Protein AF-A0A397FRQ8-F1 (afdb_monomer)

Sequence (77 aa):
MMSKKTIFLEEEGKIVKKYNVNSFQVQLTKNNLLVTADIANRLKSKDKRWKKIMEGDKVLVEIPLGDLKGRIIGLLS

Mean predicted aligned error: 4.84 Å

Solvent-accessible surface area (backbone atoms only — not comparable to full-atom values): 4366 Å² total; per-residue (Å²): 130,86,77,78,79,79,54,69,46,78,45,52,24,32,26,73,39,74,78,53,85,54,35,32,33,29,33,28,71,90,76,67,46,78,28,44,28,33,61,28,68,74,30,63,77,72,41,76,66,60,75,69,69,52,67,70,43,41,30,33,32,38,29,41,78,94,53,61,58,32,26,32,60,46,77,65,117

Structure (mmCIF, N/CA/C/O backbone):
data_AF-A0A397FRQ8-F1
#
_entry.id   AF-A0A397FRQ8-F1
#
loop_
_atom_site.group_PDB
_atom_site.id
_atom_site.type_symbol
_atom_site.label_atom_id
_atom_site.label_alt_id
_atom_site.label_comp_id
_atom_site.label_asym_id
_atom_site.label_entity_id
_atom_site.label_seq_id
_atom_site.pdbx_PDB_ins_code
_atom_site.Cartn_x
_atom_site.Cartn_y
_atom_site.Cartn_z
_atom_site.occupancy
_atom_site.B_iso_or_equiv
_atom_site.auth_seq_id
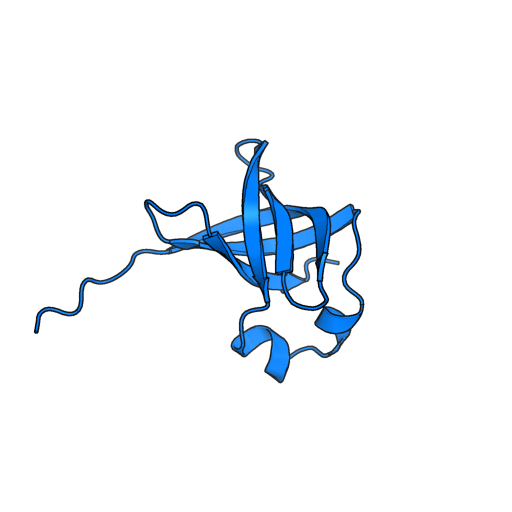_atom_site.auth_comp_id
_atom_site.auth_asym_id
_atom_site.auth_atom_id
_atom_site.pdbx_PDB_model_num
ATOM 1 N N . MET A 1 1 ? 28.677 -14.168 4.564 1.00 45.56 1 MET A N 1
ATOM 2 C CA . MET A 1 1 ? 27.746 -13.042 4.799 1.00 45.56 1 MET A CA 1
ATOM 3 C C . MET A 1 1 ? 26.488 -13.597 5.448 1.00 45.56 1 MET A C 1
ATOM 5 O O . MET A 1 1 ? 25.750 -14.302 4.775 1.00 45.56 1 MET A O 1
ATOM 9 N N . MET A 1 2 ? 26.268 -13.368 6.748 1.00 39.94 2 MET A N 1
ATOM 10 C CA . MET A 1 2 ? 24.983 -13.711 7.370 1.00 39.94 2 MET A CA 1
ATOM 11 C C . MET A 1 2 ? 23.913 -12.800 6.769 1.00 39.94 2 MET A C 1
ATOM 13 O O . MET A 1 2 ? 23.930 -11.589 6.988 1.00 39.94 2 MET A O 1
ATOM 17 N N . SER A 1 3 ? 23.004 -13.375 5.988 1.00 52.69 3 SER A N 1
ATOM 18 C CA . SER A 1 3 ? 21.784 -12.707 5.554 1.00 52.69 3 SER A CA 1
ATOM 19 C C . SER A 1 3 ? 20.998 -12.355 6.815 1.00 52.69 3 SER A C 1
ATOM 21 O O . SER A 1 3 ? 20.399 -13.236 7.432 1.00 52.69 3 SER A O 1
ATOM 23 N N . LYS A 1 4 ? 21.039 -11.090 7.255 1.00 60.53 4 LYS A N 1
ATOM 24 C CA . LYS A 1 4 ? 20.129 -10.610 8.300 1.00 60.53 4 LYS A CA 1
ATOM 25 C C . LYS A 1 4 ? 18.719 -10.879 7.780 1.00 60.53 4 LYS A C 1
ATOM 27 O O . LYS A 1 4 ? 18.299 -10.253 6.810 1.00 60.53 4 LYS A O 1
ATOM 32 N N . LYS A 1 5 ? 18.026 -11.865 8.356 1.00 65.81 5 LYS A N 1
ATOM 33 C CA . LYS A 1 5 ? 16.611 -12.102 8.070 1.00 65.81 5 LYS A CA 1
ATOM 34 C C . LYS A 1 5 ? 15.866 -10.865 8.551 1.00 65.81 5 LYS A C 1
ATOM 36 O O . LYS A 1 5 ? 15.661 -10.695 9.749 1.00 65.81 5 LYS A O 1
ATOM 41 N N . THR A 1 6 ? 15.523 -9.981 7.625 1.00 74.19 6 THR A N 1
ATOM 42 C CA . THR A 1 6 ? 14.605 -8.884 7.905 1.00 74.19 6 THR A CA 1
ATOM 43 C C . THR A 1 6 ? 13.245 -9.506 8.180 1.00 74.19 6 THR A C 1
ATOM 45 O O . THR A 1 6 ? 12.693 -10.199 7.327 1.00 74.19 6 THR A O 1
ATOM 48 N N . ILE A 1 7 ? 12.753 -9.328 9.401 1.00 83.94 7 ILE A N 1
ATOM 49 C CA . ILE A 1 7 ? 11.409 -9.746 9.787 1.00 83.94 7 ILE A CA 1
ATOM 50 C C . ILE A 1 7 ? 10.462 -8.636 9.347 1.00 83.94 7 ILE A C 1
ATOM 52 O O . ILE A 1 7 ? 10.726 -7.457 9.602 1.00 83.94 7 ILE A O 1
ATOM 56 N N . PHE A 1 8 ? 9.377 -9.024 8.693 1.00 87.38 8 PHE A N 1
ATOM 57 C CA . PHE A 1 8 ? 8.346 -8.112 8.235 1.00 87.38 8 PHE A CA 1
ATOM 58 C C . PHE A 1 8 ? 7.053 -8.345 9.014 1.00 87.38 8 PHE A C 1
ATOM 60 O O . PHE A 1 8 ? 6.725 -9.481 9.359 1.00 87.38 8 PHE A O 1
ATOM 67 N N . LEU A 1 9 ? 6.338 -7.262 9.288 1.00 89.38 9 LEU A N 1
ATOM 68 C CA . LEU A 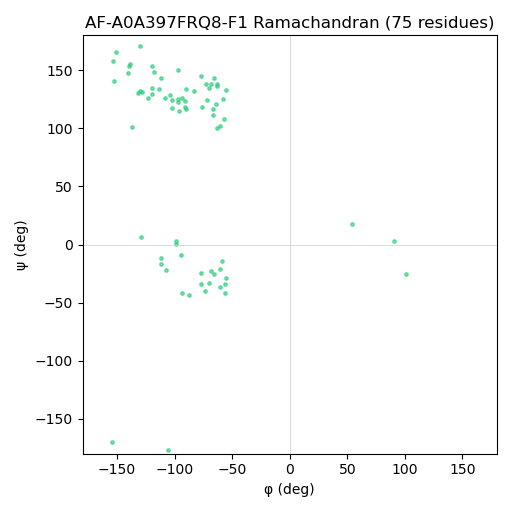1 9 ? 4.980 -7.270 9.813 1.00 89.38 9 LEU A CA 1
ATOM 69 C C . LEU A 1 9 ? 4.024 -6.920 8.681 1.00 89.38 9 LEU A C 1
ATOM 71 O O . LEU A 1 9 ? 4.224 -5.912 8.007 1.00 89.38 9 LEU A O 1
ATOM 75 N N . GLU A 1 10 ? 2.992 -7.732 8.488 1.00 94.00 10 GLU A N 1
ATOM 76 C CA . GLU A 1 10 ? 1.887 -7.415 7.586 1.00 94.00 10 GLU A CA 1
ATOM 77 C C . GLU A 1 10 ? 0.734 -6.839 8.409 1.00 94.00 10 GLU A C 1
ATOM 79 O O . GLU A 1 10 ? 0.272 -7.463 9.362 1.00 94.00 10 GLU A O 1
ATOM 84 N N . GLU A 1 11 ? 0.299 -5.632 8.066 1.00 93.69 11 GLU A N 1
ATOM 85 C CA . GLU A 1 11 ? -0.743 -4.901 8.784 1.00 93.69 11 GLU A CA 1
ATOM 86 C C . GLU A 1 11 ? -1.662 -4.177 7.792 1.00 93.69 11 GLU A C 1
ATOM 88 O O . GLU A 1 11 ? -1.247 -3.723 6.718 1.00 93.69 11 GLU A O 1
ATOM 93 N N . GLU A 1 12 ? -2.935 -4.062 8.158 1.00 96.56 12 GLU A N 1
ATOM 94 C CA . GLU A 1 12 ? -3.909 -3.292 7.391 1.00 96.56 12 GLU A CA 1
ATOM 95 C C . GLU A 1 12 ? -3.730 -1.796 7.643 1.00 96.56 12 GLU A C 1
ATOM 97 O O . GLU A 1 12 ? -3.427 -1.344 8.754 1.00 96.56 12 GLU A O 1
ATOM 102 N N . GLY A 1 13 ? -3.959 -1.005 6.602 1.00 96.19 13 GLY A N 1
ATOM 103 C CA . GLY A 1 13 ? -3.919 0.436 6.716 1.00 96.19 13 GLY A CA 1
ATOM 104 C C . GLY A 1 13 ? -4.822 1.143 5.725 1.00 96.19 13 GLY A C 1
ATOM 105 O O . GLY A 1 13 ? -5.316 0.574 4.752 1.00 96.19 13 GLY A O 1
ATOM 106 N N . LYS A 1 14 ? -5.031 2.427 5.990 1.00 97.00 14 LYS A N 1
ATOM 107 C CA . LYS A 1 14 ? -5.803 3.338 5.154 1.00 97.00 14 LYS A CA 1
ATOM 108 C C . LYS A 1 14 ? -4.884 4.397 4.576 1.00 97.00 14 LYS A C 1
ATOM 110 O O . LYS A 1 14 ? -4.086 4.990 5.300 1.00 97.00 14 LYS A O 1
ATOM 115 N N . ILE A 1 15 ? -5.002 4.668 3.284 1.00 96.38 15 ILE A N 1
ATOM 116 C CA . ILE A 1 15 ? -4.223 5.733 2.657 1.00 96.38 15 ILE A CA 1
ATOM 117 C C . ILE A 1 15 ? -4.759 7.079 3.108 1.00 96.38 15 ILE A C 1
ATOM 119 O O . ILE A 1 15 ? -5.937 7.383 2.931 1.00 96.38 15 ILE A O 1
ATOM 123 N N . VAL A 1 16 ? -3.872 7.889 3.672 1.00 96.75 16 VAL A N 1
ATOM 124 C CA . VAL A 1 16 ? -4.193 9.241 4.138 1.00 96.75 16 VAL A CA 1
ATOM 125 C C . VAL A 1 16 ? -3.603 10.317 3.241 1.00 96.75 16 VAL A C 1
ATOM 127 O O . VAL A 1 16 ? -4.089 11.440 3.259 1.00 96.75 16 VAL A O 1
ATOM 130 N N . LYS A 1 17 ? -2.561 9.992 2.465 1.00 96.31 17 LYS A N 1
ATOM 131 C CA . LYS A 1 17 ? -1.946 10.938 1.533 1.00 96.31 17 LYS A CA 1
ATOM 132 C C . LYS A 1 17 ? -1.297 10.240 0.347 1.00 96.31 17 LYS A C 1
ATOM 134 O O . LYS A 1 17 ? -0.619 9.225 0.518 1.00 96.31 17 LYS A O 1
ATOM 139 N N . LYS A 1 18 ? -1.426 10.819 -0.847 1.00 95.81 18 LYS A N 1
ATOM 140 C CA . LYS A 1 18 ? -0.698 10.379 -2.048 1.00 95.81 18 LYS A CA 1
ATOM 141 C C . LYS A 1 18 ? 0.477 11.309 -2.350 1.00 95.81 18 LYS A C 1
ATOM 143 O O . LYS A 1 18 ? 0.274 12.478 -2.657 1.00 95.81 18 LYS A O 1
ATOM 148 N N . TYR A 1 19 ? 1.707 10.792 -2.304 1.00 93.94 19 TYR A N 1
ATOM 149 C CA . TYR A 1 19 ? 2.890 11.571 -2.696 1.00 93.94 19 TYR A CA 1
ATOM 150 C C . TYR A 1 19 ? 3.160 11.462 -4.194 1.00 93.94 19 TYR A C 1
ATOM 152 O O . TYR A 1 19 ? 3.462 12.452 -4.853 1.00 93.94 19 TYR A O 1
ATOM 160 N N . ASN A 1 20 ? 3.062 10.248 -4.740 1.00 93.19 20 ASN A N 1
ATOM 161 C CA . ASN A 1 20 ? 3.185 9.991 -6.170 1.00 93.19 20 ASN A CA 1
ATOM 162 C C . ASN A 1 20 ? 2.431 8.704 -6.554 1.00 93.19 20 ASN A C 1
ATOM 164 O O . ASN A 1 20 ? 1.667 8.150 -5.771 1.00 93.19 20 ASN A O 1
ATOM 168 N N . VAL A 1 21 ? 2.615 8.228 -7.786 1.00 90.56 21 VAL A N 1
ATOM 169 C CA . VAL A 1 21 ? 1.926 7.033 -8.307 1.00 90.56 21 VAL A CA 1
ATOM 170 C C . VAL A 1 21 ? 2.330 5.742 -7.574 1.00 90.56 21 VAL A C 1
ATOM 172 O O . VAL A 1 21 ? 1.555 4.792 -7.541 1.00 90.56 21 VAL A O 1
ATOM 175 N N . ASN A 1 22 ? 3.528 5.697 -6.990 1.00 93.56 22 ASN A N 1
ATOM 176 C CA . ASN A 1 22 ? 4.085 4.524 -6.321 1.00 93.56 22 ASN A CA 1
ATOM 177 C C . ASN A 1 22 ? 4.228 4.677 -4.804 1.00 93.56 22 ASN A C 1
ATOM 179 O O . ASN A 1 22 ? 4.518 3.667 -4.178 1.00 93.56 22 ASN A O 1
ATOM 183 N N . SER A 1 23 ? 4.079 5.875 -4.236 1.00 95.00 23 SER A N 1
ATOM 184 C CA . SER A 1 23 ? 4.420 6.176 -2.842 1.00 95.00 23 SER A CA 1
ATOM 185 C C . SER A 1 23 ? 3.297 6.928 -2.139 1.00 95.00 23 SER A C 1
ATOM 187 O O . SER A 1 23 ? 2.790 7.938 -2.646 1.00 95.00 23 SER A O 1
ATOM 189 N N . PHE A 1 24 ? 2.925 6.429 -0.965 1.00 96.44 24 PHE A N 1
ATOM 190 C CA . PHE A 1 24 ? 1.741 6.846 -0.224 1.00 96.44 24 PHE A CA 1
ATOM 191 C C . PHE A 1 24 ? 2.045 6.926 1.270 1.00 96.44 24 PHE A C 1
ATOM 193 O O . PHE A 1 24 ? 2.900 6.208 1.786 1.00 96.44 24 PHE A O 1
ATOM 200 N N . GLN A 1 25 ? 1.306 7.772 1.978 1.00 96.94 25 GLN A N 1
ATOM 201 C CA . GLN A 1 25 ? 1.241 7.739 3.430 1.00 96.94 25 GLN A CA 1
ATOM 202 C C . GLN A 1 25 ? 0.053 6.879 3.847 1.00 96.94 25 GLN A C 1
ATOM 204 O O . GLN A 1 25 ? -1.077 7.117 3.409 1.00 96.94 25 GLN A O 1
ATOM 209 N N . VAL A 1 26 ? 0.312 5.891 4.697 1.00 96.62 26 VAL A N 1
ATOM 210 C CA . VAL A 1 26 ? -0.689 4.939 5.175 1.00 96.62 26 VAL A CA 1
ATOM 211 C C . VAL A 1 26 ? -0.788 5.043 6.689 1.00 96.62 26 VAL A C 1
ATOM 213 O O . VAL A 1 26 ? 0.222 4.995 7.386 1.00 96.62 26 VAL A O 1
ATOM 216 N N . GLN A 1 27 ? -2.009 5.180 7.193 1.00 96.50 27 GLN A N 1
ATOM 217 C CA . GLN A 1 27 ? -2.314 5.041 8.608 1.00 96.50 27 GLN A CA 1
ATOM 218 C C . GLN A 1 27 ? -2.664 3.586 8.901 1.00 96.50 27 GLN A C 1
ATOM 220 O O . GLN A 1 27 ? -3.655 3.073 8.380 1.00 96.50 27 GLN A O 1
ATOM 225 N N . LEU A 1 28 ? -1.858 2.923 9.721 1.00 94.50 28 LEU A N 1
ATOM 226 C CA . LEU A 1 28 ? -2.111 1.548 10.141 1.00 94.50 28 LEU A CA 1
ATOM 227 C C . LEU A 1 28 ? -3.310 1.492 11.085 1.00 94.50 28 LEU A C 1
ATOM 229 O O . LEU A 1 28 ? -3.407 2.281 12.024 1.00 94.50 28 LEU A O 1
ATOM 233 N N . THR A 1 29 ? -4.216 0.544 10.862 1.00 92.75 29 THR A N 1
ATOM 234 C CA . THR A 1 29 ? -5.488 0.473 11.598 1.00 92.75 29 THR A CA 1
ATOM 235 C C . THR A 1 29 ? -5.300 0.069 13.060 1.00 92.75 29 THR A C 1
ATOM 237 O O . THR A 1 29 ? -6.023 0.540 13.931 1.00 92.75 29 THR A O 1
ATOM 240 N N . LYS A 1 30 ? -4.311 -0.779 13.353 1.00 88.94 30 LYS A N 1
ATOM 241 C CA . LYS A 1 30 ? -4.122 -1.371 14.684 1.00 88.94 30 LYS A CA 1
ATOM 242 C C . LYS A 1 30 ? -3.504 -0.423 15.713 1.00 88.94 30 LYS A 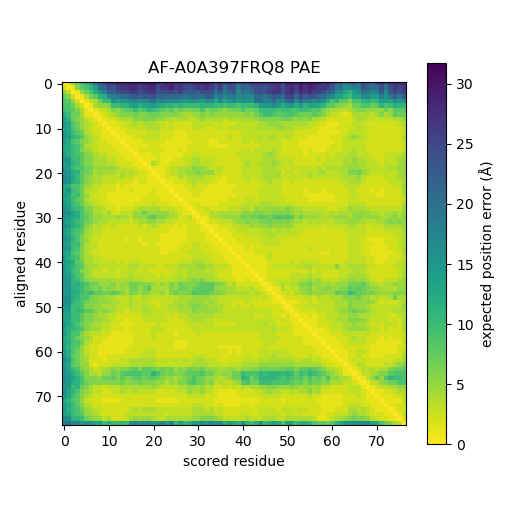C 1
ATOM 244 O O . LYS A 1 30 ? -3.821 -0.517 16.894 1.00 88.94 30 LYS A O 1
ATOM 249 N N . ASN A 1 31 ? -2.605 0.463 15.287 1.00 88.19 31 ASN A N 1
ATOM 250 C CA . ASN A 1 31 ? -1.845 1.347 16.180 1.00 88.19 31 ASN A CA 1
ATOM 251 C C . ASN A 1 31 ? -1.892 2.830 15.770 1.00 88.19 31 ASN A C 1
ATOM 253 O O . ASN A 1 31 ? -1.187 3.640 16.368 1.00 88.19 31 ASN A O 1
ATOM 257 N N . ASN A 1 32 ? -2.695 3.193 14.760 1.00 90.81 32 ASN A N 1
ATOM 258 C CA . ASN A 1 32 ? -2.804 4.546 14.201 1.00 90.81 32 ASN A CA 1
ATOM 259 C C . ASN A 1 32 ? -1.471 5.166 13.742 1.00 90.81 32 ASN A C 1
ATOM 261 O O . ASN A 1 32 ? -1.397 6.380 13.537 1.00 90.81 32 ASN A O 1
ATOM 265 N N . LEU A 1 33 ? -0.427 4.353 13.551 1.00 91.62 33 LEU A N 1
ATOM 266 C CA . LEU A 1 33 ? 0.886 4.819 13.125 1.00 91.62 33 LEU A CA 1
ATOM 267 C C . LEU A 1 33 ? 0.847 5.231 11.653 1.00 91.62 33 LEU A C 1
ATOM 269 O O . LEU A 1 33 ? 0.279 4.532 10.813 1.00 91.62 33 LEU A O 1
ATOM 273 N N . LEU A 1 34 ? 1.497 6.350 11.340 1.00 94.50 34 LEU A N 1
ATOM 274 C CA . LEU A 1 34 ? 1.687 6.808 9.971 1.00 94.50 34 LEU A CA 1
ATOM 275 C C . LEU A 1 34 ? 2.995 6.251 9.420 1.00 94.50 34 LEU A C 1
ATOM 277 O O . LEU A 1 34 ? 4.073 6.570 9.918 1.00 94.50 34 LEU A O 1
ATOM 281 N N . VAL A 1 35 ? 2.893 5.459 8.361 1.00 94.94 35 VAL A N 1
ATOM 282 C CA . VAL A 1 35 ? 4.040 4.898 7.645 1.00 94.94 35 VAL A CA 1
ATOM 283 C C . VAL A 1 35 ? 4.060 5.392 6.208 1.00 94.94 35 VAL A C 1
ATOM 285 O O . VAL A 1 35 ? 3.019 5.649 5.600 1.00 94.94 35 VAL A O 1
ATOM 288 N N . THR A 1 36 ? 5.259 5.529 5.651 1.00 96.19 36 THR A N 1
ATOM 289 C CA . THR A 1 36 ? 5.413 5.784 4.214 1.00 96.19 36 THR A CA 1
ATOM 290 C C . THR A 1 36 ? 5.542 4.441 3.524 1.00 96.19 36 THR A C 1
ATOM 292 O O . THR A 1 36 ? 6.422 3.664 3.882 1.00 96.19 36 THR A O 1
ATOM 295 N N . ALA A 1 37 ? 4.678 4.138 2.561 1.00 96.31 37 ALA A N 1
ATOM 296 C CA . ALA A 1 37 ? 4.674 2.844 1.899 1.00 96.31 37 ALA A CA 1
ATOM 297 C C . ALA A 1 37 ? 4.715 2.977 0.377 1.00 96.31 37 ALA A C 1
ATOM 299 O O . ALA A 1 37 ? 3.918 3.703 -0.225 1.00 96.31 37 ALA A O 1
ATOM 300 N N . ASP A 1 38 ? 5.625 2.221 -0.238 1.00 96.31 38 ASP A N 1
ATOM 301 C CA . ASP A 1 38 ? 5.739 2.132 -1.691 1.00 96.31 38 ASP A CA 1
ATOM 302 C C . ASP A 1 38 ? 5.015 0.895 -2.235 1.00 96.31 38 ASP A C 1
ATOM 304 O O . ASP A 1 38 ? 4.962 -0.149 -1.591 1.00 96.31 38 ASP A O 1
ATOM 308 N N . ILE A 1 39 ? 4.498 0.948 -3.461 1.00 95.62 39 ILE A N 1
ATOM 309 C CA . ILE A 1 39 ? 3.875 -0.216 -4.104 1.00 95.62 39 ILE A CA 1
ATOM 310 C C . ILE A 1 39 ? 4.927 -1.310 -4.320 1.00 95.62 39 ILE A C 1
ATOM 312 O O . ILE A 1 39 ? 5.897 -1.120 -5.065 1.00 95.62 39 ILE A O 1
ATOM 316 N N . ALA A 1 40 ? 4.704 -2.487 -3.735 1.00 95.25 40 ALA A N 1
ATOM 317 C CA . ALA A 1 40 ? 5.583 -3.631 -3.914 1.00 95.25 40 ALA A CA 1
ATOM 318 C C . ALA A 1 40 ? 5.600 -4.078 -5.383 1.00 95.25 40 ALA A C 1
ATOM 320 O O . ALA A 1 40 ? 4.555 -4.206 -6.021 1.00 95.25 40 ALA A O 1
ATOM 321 N N . ASN A 1 41 ? 6.778 -4.414 -5.916 1.00 94.25 41 ASN A N 1
ATOM 322 C CA . ASN A 1 41 ? 6.900 -4.904 -7.297 1.00 94.25 41 ASN A CA 1
ATOM 323 C C . ASN A 1 41 ? 6.013 -6.135 -7.557 1.00 94.25 41 ASN A C 1
ATOM 325 O O . ASN A 1 41 ? 5.425 -6.252 -8.628 1.00 94.25 41 ASN A O 1
ATOM 329 N N . ARG A 1 42 ? 5.836 -6.999 -6.543 1.00 93.25 42 ARG A N 1
ATOM 330 C CA . ARG A 1 42 ? 4.917 -8.148 -6.604 1.00 93.25 42 ARG A CA 1
ATOM 331 C C . ARG A 1 42 ? 3.459 -7.746 -6.844 1.00 93.25 42 ARG A C 1
ATOM 333 O O . ARG A 1 42 ? 2.766 -8.438 -7.582 1.00 93.25 42 ARG A O 1
ATOM 340 N N . LEU A 1 43 ? 3.009 -6.627 -6.274 1.00 93.81 43 LEU A N 1
ATOM 341 C CA . LEU A 1 43 ? 1.673 -6.086 -6.520 1.00 93.81 43 LEU A CA 1
ATOM 342 C C . LEU A 1 43 ? 1.597 -5.453 -7.915 1.00 93.81 43 LEU A C 1
ATOM 344 O O . LEU A 1 43 ? 0.623 -5.677 -8.634 1.00 93.81 43 LEU A O 1
ATOM 348 N N . LYS A 1 44 ? 2.656 -4.746 -8.343 1.00 92.75 44 LYS A N 1
ATOM 349 C CA . LYS A 1 44 ? 2.705 -4.102 -9.668 1.00 92.75 44 LYS A CA 1
ATOM 350 C C . LYS A 1 44 ? 2.475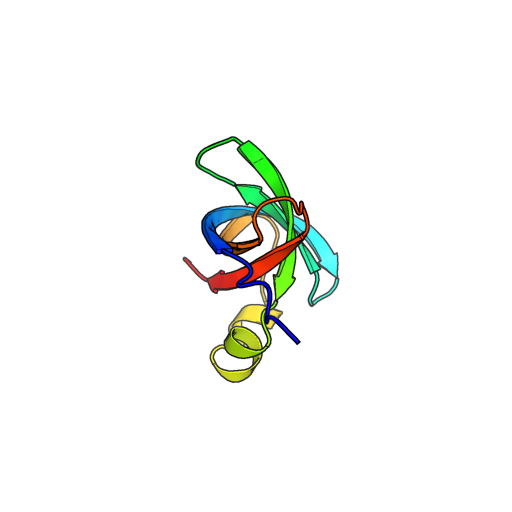 -5.073 -10.815 1.00 92.75 44 LYS A C 1
ATOM 352 O O . LYS A 1 44 ? 1.761 -4.731 -11.758 1.00 92.75 44 LYS A O 1
ATOM 357 N N . SER A 1 45 ? 3.074 -6.256 -10.715 1.00 92.94 45 SER A N 1
ATOM 358 C CA . SER A 1 45 ? 2.975 -7.305 -11.730 1.00 92.94 45 SER A CA 1
ATOM 359 C C . SER A 1 45 ? 1.646 -8.063 -11.694 1.00 92.94 45 SER A C 1
ATOM 361 O O . SER A 1 45 ? 1.257 -8.622 -12.714 1.00 92.94 45 SER A O 1
ATOM 363 N N . LYS A 1 46 ? 0.952 -8.096 -10.547 1.00 91.31 46 LYS A N 1
ATOM 364 C CA . LYS A 1 46 ? -0.279 -8.883 -10.362 1.00 91.31 46 LYS A CA 1
ATOM 365 C C . LYS A 1 46 ? -1.559 -8.096 -10.630 1.00 91.31 46 LYS A C 1
ATOM 367 O O . LYS A 1 46 ? -2.466 -8.639 -11.250 1.00 91.31 46 LYS A O 1
ATOM 372 N N . ASP A 1 47 ? -1.653 -6.845 -10.176 1.00 89.94 47 ASP A N 1
ATOM 373 C CA . ASP A 1 47 ? -2.934 -6.126 -10.159 1.00 89.94 47 ASP A CA 1
ATOM 374 C C . ASP A 1 47 ? -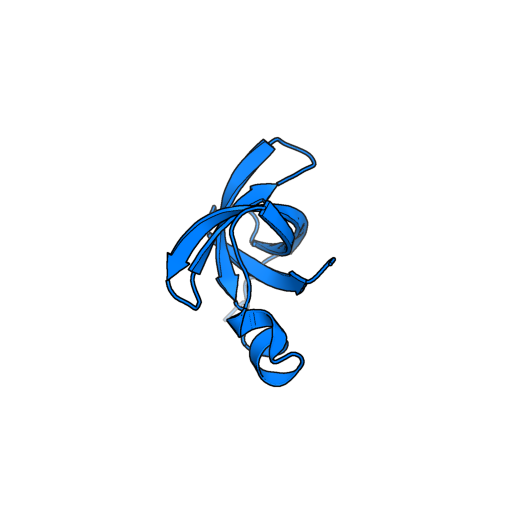2.826 -4.670 -10.620 1.00 89.94 47 ASP A C 1
ATOM 376 O O . ASP A 1 47 ? -2.510 -3.779 -9.840 1.00 89.94 47 ASP A O 1
ATOM 380 N N . LYS A 1 48 ? -3.200 -4.384 -11.873 1.00 89.00 48 LYS A N 1
ATOM 381 C CA . LYS A 1 48 ? -3.154 -3.026 -12.451 1.00 89.00 48 LYS A CA 1
ATOM 382 C C . LYS A 1 48 ? -3.999 -1.984 -11.697 1.00 89.00 48 LYS A C 1
ATOM 384 O O . LYS A 1 48 ? -3.793 -0.790 -11.937 1.00 89.00 48 LYS A O 1
ATOM 389 N N . ARG A 1 49 ? -4.912 -2.385 -10.797 1.00 89.56 49 ARG A N 1
ATOM 390 C CA . ARG A 1 49 ? -5.689 -1.462 -9.948 1.00 89.56 49 ARG A CA 1
ATOM 391 C C . ARG A 1 49 ? -4.801 -0.613 -9.046 1.00 89.56 49 ARG A C 1
ATOM 393 O O . ARG A 1 49 ? -5.209 0.490 -8.699 1.00 89.56 49 ARG A O 1
ATOM 400 N N . TRP A 1 50 ? -3.562 -1.037 -8.776 1.00 91.00 50 TRP A N 1
ATOM 401 C CA . TRP A 1 50 ? -2.612 -0.255 -7.980 1.00 91.00 50 TRP A CA 1
ATOM 402 C C . TRP A 1 50 ? -2.386 1.167 -8.529 1.00 91.00 50 TRP A C 1
ATOM 404 O O . TRP A 1 50 ? -2.129 2.100 -7.776 1.00 91.00 50 TRP A O 1
ATOM 414 N N . LYS A 1 51 ? -2.536 1.372 -9.845 1.00 90.25 51 LYS A N 1
ATOM 415 C CA . LYS A 1 51 ? -2.396 2.699 -10.472 1.00 90.25 51 LYS A CA 1
ATOM 416 C C . LYS A 1 51 ? -3.516 3.671 -10.092 1.00 90.25 51 LYS A C 1
ATOM 418 O O . LYS A 1 51 ? -3.342 4.880 -10.226 1.00 90.25 51 LYS A O 1
ATOM 423 N N . LYS A 1 52 ? -4.666 3.142 -9.670 1.00 91.69 52 LYS A N 1
ATOM 424 C CA . LYS A 1 52 ? -5.884 3.898 -9.351 1.00 91.69 52 LYS A CA 1
ATOM 425 C C . LYS A 1 52 ? -6.063 4.153 -7.860 1.00 91.69 52 LYS A C 1
ATOM 427 O O . LYS A 1 52 ? -7.062 4.745 -7.492 1.00 91.69 52 LYS A O 1
ATOM 432 N N . ILE A 1 53 ? -5.110 3.732 -7.037 1.00 92.50 53 ILE A N 1
ATOM 433 C CA . ILE A 1 53 ? -5.139 3.961 -5.597 1.00 92.50 53 ILE A CA 1
ATOM 434 C C . ILE A 1 53 ? -5.275 5.461 -5.289 1.00 92.50 53 ILE A C 1
ATOM 436 O O . ILE A 1 53 ? -4.539 6.297 -5.851 1.00 92.50 53 ILE A O 1
ATOM 440 N N . MET A 1 54 ? -6.188 5.773 -4.370 1.00 93.25 54 MET A N 1
ATOM 441 C CA . MET A 1 54 ? -6.496 7.117 -3.885 1.00 93.25 54 MET A CA 1
ATOM 442 C C . MET A 1 54 ? -6.502 7.196 -2.354 1.00 93.25 54 MET A C 1
ATOM 444 O O . MET A 1 54 ? -6.400 6.200 -1.640 1.00 93.25 54 MET A O 1
ATOM 448 N N . GLU A 1 55 ? -6.579 8.424 -1.847 1.00 94.62 55 GLU A N 1
ATOM 449 C CA . GLU A 1 55 ? -6.780 8.681 -0.423 1.00 94.62 55 GLU A CA 1
ATOM 450 C C . GLU A 1 55 ? -8.134 8.123 0.020 1.00 94.62 55 GLU A C 1
ATOM 452 O O . GLU A 1 55 ? -9.138 8.270 -0.672 1.00 94.62 55 GLU A O 1
ATOM 457 N N . GLY A 1 56 ? -8.153 7.461 1.173 1.00 94.06 56 GLY A N 1
ATOM 458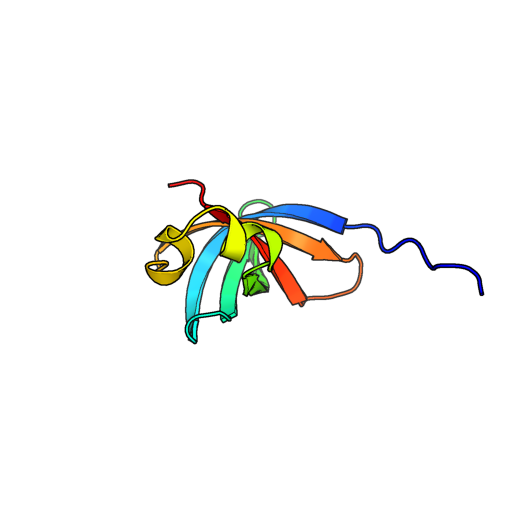 C CA . GLY A 1 56 ? -9.323 6.751 1.675 1.00 94.06 56 GLY A CA 1
ATOM 459 C C . GLY A 1 56 ? -9.281 5.239 1.466 1.00 94.06 56 GLY A C 1
ATOM 460 O O . GLY A 1 56 ? -9.888 4.527 2.268 1.00 94.06 56 GLY A O 1
ATOM 461 N N . ASP A 1 57 ? -8.534 4.756 0.469 1.00 95.00 57 ASP A N 1
ATOM 462 C CA . ASP A 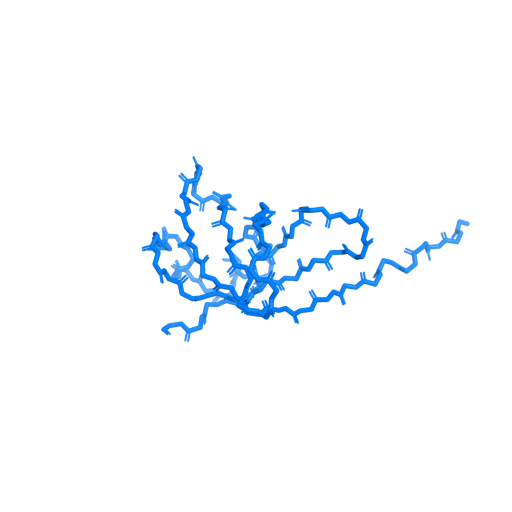1 57 ? -8.473 3.333 0.135 1.00 95.00 57 ASP A CA 1
ATOM 463 C C . ASP A 1 57 ? -7.820 2.511 1.252 1.00 95.00 57 ASP A C 1
ATOM 465 O O . ASP A 1 57 ? -6.851 2.936 1.894 1.00 95.00 57 ASP A O 1
ATOM 469 N N . LYS A 1 58 ? -8.342 1.298 1.458 1.00 96.38 58 LYS A N 1
ATOM 470 C CA . LYS A 1 58 ? -7.772 0.308 2.375 1.00 96.38 58 LYS A CA 1
ATOM 471 C C . LYS A 1 58 ? -6.767 -0.579 1.652 1.00 96.38 58 LYS A C 1
ATOM 473 O O . LYS A 1 58 ? -7.029 -1.103 0.565 1.00 96.38 58 LYS A O 1
ATOM 478 N N . VAL A 1 59 ? -5.615 -0.774 2.277 1.00 96.06 59 VAL A N 1
ATOM 479 C CA . VAL A 1 59 ? -4.481 -1.504 1.713 1.00 96.06 59 VAL A CA 1
ATOM 480 C C . VAL A 1 59 ? -3.829 -2.402 2.755 1.00 96.06 59 VAL A C 1
ATOM 482 O O . VAL A 1 59 ? -3.892 -2.135 3.952 1.00 96.06 59 VAL A O 1
ATOM 485 N N . LEU A 1 60 ? -3.170 -3.454 2.279 1.00 96.19 60 LEU A N 1
ATOM 486 C CA . LEU A 1 60 ? -2.318 -4.306 3.101 1.00 96.19 60 LEU A CA 1
ATOM 487 C C . LEU A 1 60 ? -0.865 -3.856 2.938 1.00 96.19 60 LEU A C 1
ATOM 489 O O . LEU A 1 60 ? -0.368 -3.770 1.806 1.00 96.19 60 LEU A O 1
ATOM 493 N N . VAL A 1 61 ? -0.194 -3.565 4.051 1.00 95.50 61 VAL A N 1
ATOM 494 C CA . VAL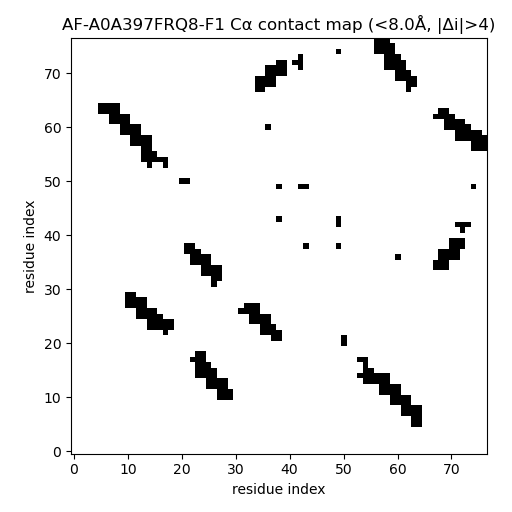 A 1 61 ? 1.174 -3.040 4.077 1.00 95.50 61 VAL A CA 1
ATOM 495 C C . VAL A 1 61 ? 2.091 -3.994 4.824 1.00 95.50 61 VAL A C 1
ATOM 497 O O . VAL A 1 61 ? 1.775 -4.467 5.906 1.00 95.50 61 VAL A O 1
ATOM 500 N N . GLU A 1 62 ? 3.258 -4.240 4.249 1.00 94.88 62 GLU A N 1
ATOM 501 C CA . GLU A 1 62 ? 4.352 -4.981 4.858 1.00 94.88 62 GLU A CA 1
ATOM 502 C C . GLU A 1 62 ? 5.426 -4.001 5.346 1.00 94.88 62 GLU A C 1
ATOM 504 O O . GLU A 1 62 ? 5.930 -3.196 4.560 1.00 94.88 62 GLU A O 1
ATOM 509 N N . ILE A 1 63 ? 5.791 -4.053 6.625 1.00 93.00 63 ILE A N 1
ATOM 510 C CA . ILE A 1 63 ? 6.739 -3.127 7.256 1.00 93.00 63 ILE A CA 1
ATOM 511 C C . ILE A 1 63 ? 7.889 -3.928 7.875 1.00 93.00 63 ILE A C 1
ATOM 513 O O . ILE A 1 63 ? 7.633 -4.834 8.670 1.00 93.00 63 ILE A O 1
ATOM 517 N N . PRO A 1 64 ? 9.157 -3.625 7.551 1.00 90.31 64 PRO A N 1
ATOM 518 C CA . PRO A 1 64 ? 10.288 -4.233 8.233 1.00 90.31 64 PRO A CA 1
ATOM 519 C C . PRO A 1 64 ? 10.370 -3.747 9.685 1.00 90.31 64 PRO A C 1
ATOM 521 O O . PRO A 1 64 ? 10.225 -2.556 9.960 1.00 90.31 64 PRO A O 1
ATOM 524 N N . LEU A 1 65 ? 10.6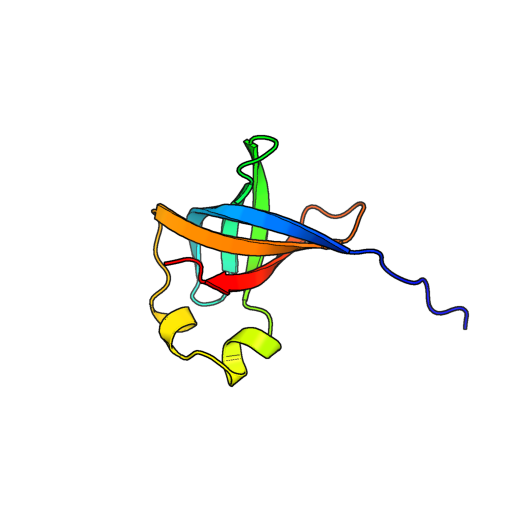52 -4.656 10.622 1.00 84.00 65 LEU A N 1
ATOM 525 C CA . LEU A 1 65 ? 10.867 -4.273 12.019 1.00 84.00 65 LEU A CA 1
ATOM 526 C C . LEU A 1 65 ? 12.015 -3.257 12.138 1.00 84.00 65 LEU A C 1
ATOM 528 O O . LEU A 1 65 ? 13.135 -3.522 11.699 1.00 84.00 65 LEU A O 1
ATOM 532 N N . GLY A 1 66 ? 11.732 -2.116 12.771 1.00 81.75 66 GLY A N 1
ATOM 533 C CA . GLY A 1 66 ? 12.700 -1.039 12.997 1.00 81.75 66 GLY A CA 1
ATOM 534 C C . GLY A 1 66 ? 12.762 0.030 11.900 1.00 81.75 66 GLY A C 1
ATOM 535 O O . GLY A 1 66 ? 13.580 0.939 12.017 1.00 81.75 66 GLY A O 1
ATOM 536 N N . ASP A 1 67 ? 11.914 -0.043 10.869 1.00 82.75 67 ASP A N 1
ATOM 537 C CA . ASP A 1 67 ? 11.781 0.993 9.837 1.00 82.75 67 ASP A CA 1
ATOM 538 C C . ASP A 1 67 ? 10.350 1.565 9.819 1.00 82.75 67 ASP A C 1
ATOM 540 O O . ASP A 1 67 ? 9.383 0.903 10.194 1.00 82.75 67 ASP A O 1
ATOM 544 N N . LEU A 1 68 ? 10.212 2.813 9.372 1.00 82.38 68 LEU A N 1
ATOM 545 C CA . LEU A 1 68 ? 8.928 3.479 9.118 1.00 82.38 68 LEU A CA 1
ATOM 546 C C . LEU A 1 68 ? 8.548 3.452 7.629 1.00 82.38 68 LEU A C 1
ATOM 548 O O . LEU A 1 68 ? 7.507 3.994 7.236 1.00 82.38 68 LEU A O 1
ATOM 552 N N . LYS A 1 69 ? 9.393 2.835 6.793 1.00 91.88 69 LYS A N 1
ATOM 553 C CA . LYS A 1 69 ? 9.128 2.588 5.377 1.00 91.88 69 LYS A CA 1
ATOM 554 C C . LYS A 1 69 ? 8.586 1.183 5.151 1.00 91.88 69 LYS A C 1
ATOM 556 O O . LYS A 1 69 ? 9.282 0.193 5.350 1.00 91.88 69 LYS A O 1
ATOM 561 N N . GLY A 1 70 ? 7.345 1.109 4.689 1.00 94.25 70 GLY A N 1
ATOM 562 C CA . GLY A 1 70 ? 6.675 -0.133 4.328 1.00 94.25 70 GLY A CA 1
ATOM 563 C C . GLY A 1 70 ? 6.553 -0.340 2.821 1.00 94.25 70 GLY A C 1
ATOM 564 O O . GLY A 1 70 ? 7.005 0.459 1.995 1.00 94.25 70 GLY A O 1
ATOM 565 N N . ARG A 1 71 ? 5.885 -1.428 2.451 1.00 96.06 71 ARG A N 1
ATOM 566 C CA . ARG A 1 71 ? 5.477 -1.721 1.081 1.00 96.06 71 ARG A CA 1
ATOM 567 C C . ARG A 1 71 ? 4.008 -2.095 1.039 1.00 96.06 71 ARG A C 1
ATOM 569 O O . ARG A 1 71 ? 3.577 -2.957 1.789 1.00 96.06 71 ARG A O 1
ATOM 576 N N . ILE A 1 72 ? 3.249 -1.504 0.127 1.00 96.06 72 ILE A N 1
ATOM 577 C CA . ILE A 1 72 ? 1.870 -1.912 -0.142 1.00 96.06 72 ILE A CA 1
ATOM 578 C C . ILE A 1 72 ? 1.911 -3.201 -0.960 1.00 96.06 72 ILE A C 1
ATOM 580 O O . ILE A 1 72 ? 2.446 -3.230 -2.073 1.00 96.06 72 ILE A O 1
ATOM 584 N N . ILE A 1 73 ? 1.358 -4.270 -0.397 1.00 95.50 73 ILE A N 1
ATOM 585 C CA . ILE A 1 73 ? 1.415 -5.628 -0.950 1.00 95.50 73 ILE A CA 1
ATOM 586 C C . ILE A 1 73 ? 0.051 -6.124 -1.433 1.00 95.50 73 ILE A C 1
ATOM 588 O O . ILE A 1 73 ? 0.004 -7.052 -2.240 1.00 95.50 73 ILE A O 1
ATOM 592 N N . GLY A 1 74 ? -1.034 -5.468 -1.012 1.00 94.69 74 GLY A N 1
ATOM 593 C CA . GLY A 1 74 ? -2.398 -5.795 -1.416 1.00 94.69 74 GLY A CA 1
ATOM 594 C C . GLY A 1 74 ? -3.345 -4.597 -1.358 1.00 94.69 74 GLY A C 1
ATOM 595 O O . GLY A 1 74 ? -3.102 -3.626 -0.643 1.00 94.69 74 GLY A O 1
ATOM 596 N N . LEU A 1 75 ? -4.430 -4.690 -2.126 1.00 93.31 75 LEU A N 1
ATOM 597 C CA . LEU A 1 75 ? -5.562 -3.763 -2.115 1.00 93.31 75 LEU A CA 1
ATOM 598 C C . LEU A 1 75 ? -6.740 -4.485 -1.470 1.00 93.31 75 LEU A C 1
ATOM 600 O O . LEU A 1 75 ? -7.070 -5.584 -1.916 1.00 93.31 75 LEU A O 1
ATOM 604 N N . LEU A 1 76 ? -7.340 -3.895 -0.437 1.00 89.75 76 LEU A N 1
ATOM 605 C CA . LEU A 1 76 ? -8.395 -4.553 0.344 1.00 89.75 76 LEU A CA 1
ATOM 606 C C . LEU A 1 76 ? -9.817 -4.202 -0.126 1.00 89.75 76 LEU A C 1
ATOM 608 O O . LEU A 1 76 ? -10.740 -4.917 0.245 1.00 89.75 76 LEU A O 1
ATOM 612 N N . SER A 1 77 ? -9.941 -3.227 -1.042 1.00 65.25 77 SER A N 1
ATOM 613 C CA . SER A 1 77 ? -11.186 -2.745 -1.673 1.00 65.25 77 SER A CA 1
ATOM 614 C C . SER A 1 77 ? -12.267 -2.219 -0.726 1.00 65.25 77 SER A C 1
ATOM 616 O O . SER A 1 77 ? -12.282 -2.533 0.482 1.00 65.25 77 SER A O 1
#

Radius of gyration: 12.26 Å; Cα contacts (8 Å, |Δi|>4): 162; chains: 1; bounding box: 39×25×29 Å

Nearest PDB structures (foldseek):
  3au7-assembly1_A  TM=6.595E-01  e=6.566E-02  Archaeoglobus fulgidus
  5okz-assembly1_k  TM=6.075E-01  e=3.684E-02  Saccharomyces cerevisiae S288C
  4rvz-assembly1_Z  TM=6.334E-01  e=6.957E-02  Archaeoglobus fulgidus DSM 4304
  8txr-assembly1_C  TM=4.426E-01  e=6.957E-02  Escherichia coli
  5xob-assembly1_Z  TM=4.754E-01  e=2.086E-01  Archaeoglobus fulgidus DSM 4304

Foldseek 3Di:
DPPPPFDKDKFKWFFAADPDQFWTWTQTPPPRDTAIEGADVQCVVPPPCSSVDDGGWMFIWIGTPPDSYIYGDGGPD

pLDDT: mean 89.74, std 11.25, range [39.94, 97.0]

Secondary structure (DSSP, 8-state):
-------EEEEEEEEEEE-SSSEEEEEETTT--EEEEEEPHHHHHH-GGGGG--TT-EEEEEEETT-SEEEEEEE--